Protein AF-A0A1H9YYA3-F1 (afdb_monomer)

pLDDT: mean 75.93, std 16.1, range [37.62, 92.44]

Solvent-accessible surface area (backbone atoms only — not comparable to full-atom values): 6218 Å² total; per-residue (Å²): 132,85,76,80,76,46,72,66,57,53,36,69,77,36,75,56,37,52,65,49,71,47,96,87,62,34,34,38,38,32,56,48,96,63,84,80,50,75,72,46,40,74,70,67,46,70,65,62,50,75,26,76,45,62,68,57,41,50,54,51,54,49,51,44,51,53,48,50,49,60,67,71,39,70,80,77,74,77,77,71,79,79,84,72,84,78,85,80,87,75,93,73,91,76,92,130

Radius of gyration: 25.48 Å; Cα contacts (8 Å, |Δi|>4): 83; chains: 1; bounding box: 90×34×51 Å

Organism: NCBI:txid568860

Sequence (96 aa):
MTIPVILEDLQAAFPGWCIWRSSAGRLWATRNGRRLSRHEVDHGLSQTIDADDVAQLAEQLKGQRTAEEALSSPPQRDDGHMRKGATLVGDTLLDQ

Nearest PDB structures (foldseek):
  8dzj-assembly1_A  TM=4.809E-01  e=2.494E+00  Sulfoacidibacillus thermotolerans
  8j3r-assembly1_A  TM=4.656E-01  e=3.481E+00  Sulfoacidibacillus thermotolerans
  8j1j-assembly1_B  TM=4.638E-01  e=6.345E+00  Sulfoacidibacillus thermotolerans
  7skt-assembly1_A  TM=3.841E-01  e=6.783E+00  Henipavirus nipahense
  7skt-assembly1_B  TM=3.510E-01  e=7.251E+00  Henipavirus nipahense

Foldseek 3Di:
DPDPQDQVNVCVVCVQWDWDADPVQKIKIAGHPDDDDPVLVVLVADRMDIDNDSVRVSVVVVVNVVSVVVVVDDPPPCPPDPPDDDPPPDDDDDDD

Structure (mmCIF, N/CA/C/O backbone):
data_AF-A0A1H9YYA3-F1
#
_entry.id   AF-A0A1H9YYA3-F1
#
loop_
_atom_site.group_PDB
_atom_site.id
_atom_site.type_symbol
_atom_site.label_atom_id
_atom_site.label_alt_id
_atom_site.label_comp_id
_atom_site.label_asym_id
_atom_site.label_entity_id
_atom_site.label_seq_id
_atom_site.pdbx_PDB_ins_code
_atom_site.Cartn_x
_atom_site.Cartn_y
_atom_site.Cartn_z
_atom_site.occupancy
_atom_site.B_iso_or_equiv
_atom_site.auth_seq_id
_atom_site.auth_comp_id
_atom_site.auth_asym_id
_atom_site.auth_atom_id
_atom_site.pdbx_PDB_model_num
ATOM 1 N N . MET A 1 1 ? 8.903 -10.909 22.441 1.00 37.62 1 MET A N 1
ATOM 2 C CA . MET A 1 1 ? 7.745 -9.997 22.515 1.00 37.62 1 MET A CA 1
ATOM 3 C C . MET A 1 1 ? 7.489 -9.489 21.109 1.00 37.62 1 MET A C 1
ATOM 5 O O . MET A 1 1 ? 8.355 -8.812 20.575 1.00 37.62 1 MET A O 1
ATOM 9 N N . THR A 1 2 ? 6.387 -9.895 20.476 1.00 51.31 2 THR A N 1
ATOM 10 C CA . THR A 1 2 ? 5.991 -9.353 19.168 1.00 51.31 2 THR A CA 1
ATOM 11 C C . THR A 1 2 ? 5.484 -7.942 19.398 1.00 51.31 2 THR A C 1
ATOM 13 O O . THR A 1 2 ? 4.455 -7.752 20.040 1.00 51.31 2 THR A O 1
ATOM 16 N N . ILE A 1 3 ? 6.249 -6.958 18.938 1.00 57.56 3 ILE A N 1
ATOM 17 C CA . ILE A 1 3 ? 5.799 -5.571 18.862 1.00 57.56 3 ILE A CA 1
ATOM 18 C C . ILE A 1 3 ? 4.559 -5.585 17.957 1.00 57.56 3 ILE A C 1
ATOM 20 O O . ILE A 1 3 ? 4.659 -6.116 16.846 1.00 57.56 3 ILE A O 1
ATOM 24 N N . PRO A 1 4 ? 3.384 -5.113 18.408 1.00 58.69 4 PRO A N 1
ATOM 25 C CA . PRO A 1 4 ? 2.220 -5.075 17.541 1.00 58.69 4 PRO A CA 1
ATOM 26 C C . PRO A 1 4 ? 2.523 -4.100 16.406 1.00 58.69 4 PRO A C 1
ATOM 28 O O . PRO A 1 4 ? 2.668 -2.902 16.636 1.00 58.69 4 PRO A O 1
ATOM 31 N N . VAL A 1 5 ? 2.655 -4.619 15.187 1.00 67.00 5 VAL A N 1
ATOM 32 C CA . VAL A 1 5 ? 2.751 -3.769 14.003 1.00 67.00 5 VAL A CA 1
ATOM 33 C C . VAL A 1 5 ? 1.382 -3.124 13.832 1.00 67.00 5 VAL A C 1
ATOM 35 O O . VAL A 1 5 ? 0.400 -3.797 13.513 1.00 67.00 5 VAL A O 1
ATOM 38 N N . ILE A 1 6 ? 1.311 -1.831 14.123 1.00 80.31 6 ILE A N 1
ATOM 39 C CA . ILE A 1 6 ? 0.103 -1.022 13.984 1.00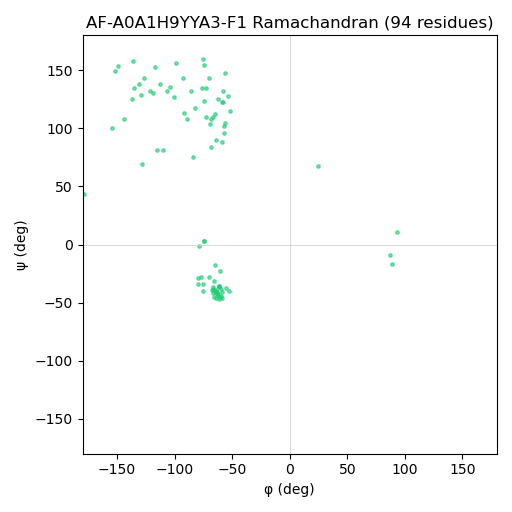 80.31 6 ILE A CA 1
ATOM 40 C C . ILE A 1 6 ? 0.151 -0.240 12.673 1.00 80.31 6 ILE A C 1
ATOM 42 O O . ILE A 1 6 ? 1.218 0.017 12.117 1.00 80.31 6 ILE A O 1
ATOM 46 N N . LEU A 1 7 ? -1.023 0.142 12.172 1.00 82.00 7 LEU A N 1
ATOM 47 C CA . LEU A 1 7 ? -1.171 0.822 10.882 1.00 82.00 7 LEU A CA 1
ATOM 48 C C . LEU A 1 7 ? -0.322 2.098 10.778 1.00 82.00 7 LEU A C 1
ATOM 50 O O . LEU A 1 7 ? 0.245 2.390 9.730 1.00 82.00 7 LEU A O 1
ATOM 54 N N . GLU A 1 8 ? -0.230 2.825 11.888 1.00 83.50 8 GLU A N 1
ATOM 55 C CA . GLU A 1 8 ? 0.512 4.078 12.022 1.00 83.50 8 GLU A CA 1
ATOM 56 C C . GLU A 1 8 ? 2.019 3.879 11.815 1.00 83.50 8 GLU A C 1
ATOM 58 O O . GLU A 1 8 ? 2.657 4.689 11.146 1.00 83.50 8 GLU A O 1
ATOM 63 N N . ASP A 1 9 ? 2.574 2.773 12.320 1.00 86.75 9 ASP A N 1
ATOM 64 C CA . ASP A 1 9 ? 3.986 2.420 12.145 1.00 86.75 9 ASP A CA 1
ATOM 65 C C . ASP A 1 9 ? 4.286 2.106 10.674 1.00 86.75 9 ASP A C 1
ATOM 67 O O . ASP A 1 9 ? 5.255 2.602 10.101 1.00 86.75 9 ASP A O 1
ATOM 71 N N . LEU A 1 10 ? 3.373 1.383 10.014 1.00 85.69 10 LEU A N 1
ATOM 72 C CA . LEU A 1 10 ? 3.448 1.135 8.576 1.00 85.69 10 LEU A CA 1
ATOM 73 C C . LEU A 1 10 ? 3.405 2.436 7.771 1.00 85.69 10 LEU A C 1
ATOM 75 O O . LEU A 1 10 ? 4.188 2.627 6.844 1.00 85.69 10 LEU A O 1
ATOM 79 N N . GLN A 1 11 ? 2.500 3.345 8.119 1.00 86.31 11 GLN A N 1
ATOM 80 C CA . GLN A 1 11 ? 2.370 4.618 7.421 1.00 86.31 11 GLN A CA 1
ATOM 81 C C . GLN A 1 11 ? 3.604 5.509 7.626 1.00 86.31 11 GLN A C 1
ATOM 83 O O . GLN A 1 11 ? 4.044 6.170 6.684 1.00 86.31 11 GLN A O 1
ATOM 88 N N . ALA A 1 12 ? 4.206 5.481 8.818 1.00 85.69 12 ALA A N 1
ATOM 89 C CA . ALA A 1 12 ? 5.464 6.164 9.105 1.00 85.69 12 ALA A CA 1
ATOM 90 C C . ALA A 1 12 ? 6.654 5.543 8.350 1.00 85.69 12 ALA A C 1
ATOM 92 O O . ALA A 1 12 ? 7.504 6.269 7.835 1.00 85.69 12 ALA A O 1
ATOM 93 N N . ALA A 1 13 ? 6.702 4.213 8.236 1.00 87.81 13 ALA A N 1
ATOM 94 C CA . ALA A 1 13 ? 7.739 3.496 7.496 1.00 87.81 13 ALA A CA 1
ATOM 95 C C . ALA A 1 13 ? 7.632 3.690 5.971 1.00 87.81 13 ALA A C 1
ATOM 97 O O . ALA A 1 13 ? 8.642 3.629 5.262 1.00 87.81 13 ALA A O 1
ATOM 98 N N . PHE A 1 14 ? 6.421 3.939 5.463 1.00 86.81 14 PHE A N 1
ATOM 99 C CA . PHE A 1 14 ? 6.122 4.065 4.039 1.00 86.81 14 PHE A CA 1
ATOM 100 C C . PHE A 1 14 ? 5.356 5.365 3.724 1.00 86.81 14 PHE A C 1
ATOM 102 O O . PHE A 1 14 ? 4.205 5.311 3.290 1.00 86.81 14 PHE A O 1
ATOM 109 N N . PRO A 1 15 ? 5.991 6.549 3.832 1.00 85.31 15 PRO A N 1
ATOM 110 C CA . PRO A 1 15 ? 5.319 7.838 3.619 1.00 85.31 15 PRO A CA 1
ATOM 111 C C . PRO A 1 15 ? 4.814 8.054 2.178 1.00 85.31 15 PRO A C 1
ATOM 113 O O . PRO A 1 15 ? 3.964 8.908 1.939 1.00 85.31 15 PRO A O 1
ATOM 116 N N . GLY A 1 16 ? 5.311 7.277 1.207 1.00 86.31 16 GLY A N 1
ATOM 117 C CA . GLY A 1 16 ? 4.816 7.263 -0.178 1.00 86.31 16 GLY A CA 1
ATOM 118 C C . GLY A 1 16 ? 3.524 6.460 -0.383 1.00 86.31 16 GLY A C 1
ATOM 119 O O . GLY A 1 16 ? 3.011 6.388 -1.500 1.00 86.31 16 GLY A O 1
ATOM 120 N N . TRP A 1 17 ? 2.992 5.840 0.671 1.00 90.50 17 TRP A N 1
ATOM 121 C CA . TRP A 1 17 ? 1.779 5.035 0.628 1.00 90.50 17 TRP A CA 1
ATOM 122 C C . TRP A 1 17 ? 0.705 5.628 1.539 1.00 90.50 17 TRP A C 1
ATOM 124 O O . TRP A 1 17 ? 0.928 5.926 2.708 1.00 90.50 17 TRP A O 1
ATOM 134 N N . CYS A 1 18 ? -0.496 5.782 0.994 1.00 90.12 18 CYS A N 1
ATOM 135 C CA . CYS A 1 18 ? -1.689 6.108 1.755 1.00 90.12 18 CYS A CA 1
ATOM 136 C C . CYS A 1 18 ? -2.338 4.804 2.213 1.00 90.12 18 CYS A C 1
ATOM 138 O O . CYS A 1 18 ? -2.886 4.058 1.398 1.00 90.12 18 CYS A O 1
ATOM 140 N N . ILE A 1 19 ? -2.239 4.530 3.510 1.00 90.44 19 ILE A N 1
ATOM 141 C CA . ILE A 1 19 ? -2.730 3.306 4.131 1.00 90.44 19 ILE A CA 1
ATOM 142 C C . ILE A 1 19 ? -3.989 3.627 4.934 1.00 90.44 19 ILE A C 1
ATOM 144 O O . ILE A 1 19 ? -4.012 4.583 5.704 1.00 90.44 19 ILE A O 1
ATOM 148 N N . TRP A 1 20 ? -5.041 2.836 4.758 1.00 87.81 20 TRP A N 1
ATOM 149 C CA . TRP A 1 20 ? -6.310 3.026 5.448 1.00 87.81 20 TRP A CA 1
ATOM 150 C C . TRP A 1 20 ? -7.019 1.691 5.680 1.00 87.81 20 TRP A C 1
ATOM 152 O O . TRP A 1 20 ? -6.824 0.715 4.957 1.00 87.81 20 TRP A O 1
ATOM 162 N N . ARG A 1 21 ? -7.857 1.642 6.718 1.00 86.75 21 ARG A N 1
ATOM 163 C CA . ARG A 1 21 ? -8.705 0.486 7.017 1.00 86.75 21 ARG A CA 1
ATOM 164 C C . ARG A 1 21 ? -10.121 0.750 6.527 1.00 86.75 21 ARG A C 1
ATOM 166 O O . ARG A 1 21 ? -10.723 1.761 6.874 1.00 86.75 21 ARG A O 1
ATOM 173 N N . SER A 1 22 ? -10.655 -0.172 5.739 1.00 84.19 22 SER A N 1
ATOM 174 C CA . SER A 1 22 ? -12.051 -0.163 5.323 1.00 84.19 22 SER A CA 1
ATOM 175 C C . SER A 1 22 ? -12.966 -0.582 6.475 1.00 84.19 22 SER A C 1
ATOM 177 O O . SER A 1 22 ? -12.573 -1.339 7.364 1.00 84.19 22 SER A O 1
ATOM 179 N N . SER A 1 23 ? -14.223 -0.143 6.431 1.00 81.38 23 SER A N 1
ATOM 180 C CA . SER A 1 23 ? -15.260 -0.516 7.403 1.00 81.38 23 SER A CA 1
ATOM 181 C C . SER A 1 23 ? -15.539 -2.023 7.440 1.00 81.38 23 SER A C 1
ATOM 183 O O . SER A 1 23 ? -15.973 -2.537 8.466 1.00 81.38 23 SER A O 1
ATOM 185 N N . ALA A 1 24 ? -15.219 -2.748 6.364 1.00 82.06 24 ALA A N 1
ATOM 186 C CA . ALA A 1 24 ? -15.264 -4.211 6.301 1.00 82.06 24 ALA A CA 1
ATOM 187 C C . ALA A 1 24 ? -14.107 -4.907 7.053 1.00 82.06 24 ALA A C 1
ATOM 189 O O . ALA A 1 24 ? -13.975 -6.125 6.992 1.00 82.06 24 ALA A O 1
ATOM 190 N N . GLY A 1 25 ? -13.229 -4.153 7.718 1.00 81.88 25 GLY A N 1
ATOM 191 C CA . GLY A 1 25 ? -12.093 -4.680 8.470 1.00 81.88 25 GLY A CA 1
ATOM 192 C C . GLY A 1 25 ? -10.815 -4.862 7.651 1.00 81.88 25 GLY A C 1
ATOM 193 O O . GLY A 1 25 ? -9.752 -4.903 8.263 1.00 81.88 25 GLY A O 1
ATOM 194 N N . ARG A 1 26 ? -10.908 -4.877 6.314 1.00 88.12 26 ARG A N 1
ATOM 195 C CA . ARG A 1 26 ? -9.768 -4.991 5.389 1.00 88.12 26 ARG A CA 1
ATOM 196 C C . ARG A 1 26 ? -8.901 -3.742 5.367 1.00 88.12 26 ARG A C 1
ATOM 198 O O . ARG A 1 26 ? -9.412 -2.622 5.400 1.00 88.12 26 ARG A O 1
ATOM 205 N N . LEU A 1 27 ? -7.602 -3.940 5.239 1.00 90.88 27 LEU A N 1
ATOM 206 C CA . LEU A 1 27 ? -6.617 -2.893 5.045 1.00 90.88 27 LEU A CA 1
ATOM 207 C C . LEU A 1 27 ? -6.355 -2.669 3.564 1.00 90.88 27 LEU A C 1
ATOM 209 O O . LEU A 1 27 ? -6.317 -3.601 2.768 1.00 90.88 27 LEU A O 1
ATOM 213 N N . TRP A 1 28 ? -6.146 -1.412 3.222 1.00 90.75 28 TRP A N 1
ATOM 214 C CA . TRP A 1 28 ? -5.848 -0.960 1.880 1.00 90.75 28 TRP A CA 1
ATOM 215 C C . TRP A 1 28 ? -4.639 -0.044 1.941 1.00 90.75 28 TRP A C 1
ATOM 217 O O . TRP A 1 28 ? -4.544 0.815 2.817 1.00 90.75 28 TRP A O 1
ATOM 227 N N . ALA A 1 29 ? -3.727 -0.195 0.990 1.00 92.12 29 ALA A N 1
ATOM 228 C CA . ALA A 1 29 ? -2.651 0.752 0.771 1.00 92.12 29 ALA A CA 1
ATOM 229 C C . ALA A 1 29 ? -2.617 1.152 -0.698 1.00 92.12 29 ALA A C 1
ATOM 231 O O . ALA A 1 29 ? -2.614 0.317 -1.599 1.00 92.12 29 ALA A O 1
ATOM 232 N N . THR A 1 30 ? -2.609 2.454 -0.945 1.00 90.50 30 THR A N 1
ATOM 233 C CA . THR A 1 30 ? -2.525 3.024 -2.290 1.00 90.50 30 THR A CA 1
ATOM 234 C C . THR A 1 30 ? -1.299 3.912 -2.381 1.00 90.50 30 THR A C 1
ATOM 236 O O . THR A 1 30 ? -1.082 4.751 -1.509 1.00 90.50 30 THR A O 1
ATOM 239 N N . ARG A 1 31 ? -0.492 3.753 -3.433 1.00 88.69 31 ARG A N 1
ATOM 240 C CA . ARG A 1 31 ? 0.663 4.627 -3.677 1.00 88.69 31 ARG A CA 1
ATOM 241 C C . ARG A 1 31 ? 0.180 6.055 -3.896 1.00 88.69 31 ARG A C 1
ATOM 243 O O . ARG A 1 31 ? -0.637 6.303 -4.781 1.00 88.69 31 ARG A O 1
ATOM 250 N N . ASN A 1 32 ? 0.703 6.991 -3.113 1.00 81.25 32 ASN A N 1
ATOM 251 C CA . ASN A 1 32 ? 0.444 8.411 -3.289 1.00 81.25 32 ASN A CA 1
ATOM 252 C C . ASN A 1 32 ? 1.669 9.076 -3.932 1.00 81.25 32 ASN A C 1
ATOM 254 O O . ASN A 1 32 ? 2.806 8.800 -3.564 1.00 81.25 32 ASN A O 1
ATOM 258 N N . GLY A 1 33 ? 1.445 9.941 -4.919 1.00 70.88 33 GLY A N 1
ATOM 259 C CA . GLY A 1 33 ? 2.505 10.742 -5.543 1.00 70.88 33 GLY A CA 1
ATOM 260 C C . GLY A 1 33 ? 3.264 10.102 -6.712 1.00 70.88 33 GLY A C 1
ATOM 261 O O . GLY A 1 33 ? 3.987 10.819 -7.400 1.00 70.88 33 GLY A O 1
ATOM 262 N N . ARG A 1 34 ? 3.081 8.808 -7.017 1.00 75.00 34 ARG A N 1
ATOM 263 C CA . ARG A 1 34 ? 3.723 8.163 -8.180 1.00 75.00 34 ARG A CA 1
ATOM 264 C C . ARG A 1 34 ? 2.764 7.250 -8.937 1.00 75.00 34 ARG A C 1
ATOM 266 O O . ARG A 1 34 ? 2.186 6.333 -8.358 1.00 75.00 34 ARG A O 1
ATOM 273 N N . ARG A 1 35 ? 2.624 7.478 -10.247 1.00 78.25 35 ARG A N 1
ATOM 274 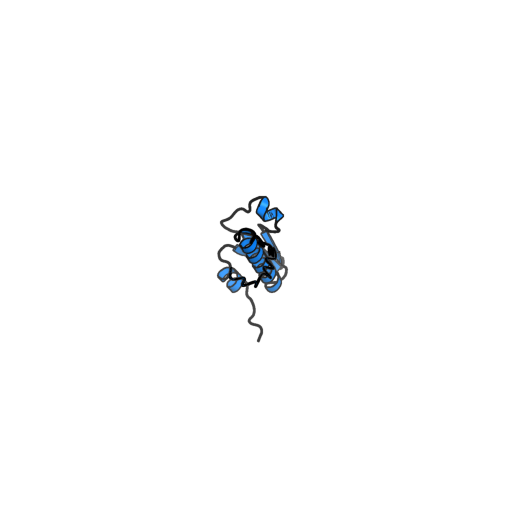C CA . ARG A 1 35 ? 1.993 6.511 -11.156 1.00 78.25 35 ARG A CA 1
ATOM 275 C C . ARG A 1 35 ? 3.041 5.509 -11.617 1.00 78.25 35 ARG A C 1
ATOM 277 O O . ARG A 1 35 ? 4.126 5.906 -12.030 1.00 78.25 35 ARG A O 1
ATOM 284 N N . LEU A 1 36 ? 2.686 4.233 -11.550 1.00 81.06 36 LEU A N 1
ATOM 285 C CA . LEU A 1 36 ? 3.499 3.161 -12.103 1.00 81.06 36 LEU A CA 1
ATOM 286 C C . LEU A 1 36 ? 3.422 3.197 -13.628 1.00 81.06 36 LEU A C 1
ATOM 288 O O . LEU A 1 36 ? 2.341 3.328 -14.208 1.00 81.06 36 LEU A O 1
ATOM 292 N N . SER A 1 37 ? 4.573 3.065 -14.270 1.00 83.19 37 SER A N 1
ATOM 293 C CA . SER A 1 37 ? 4.660 2.851 -15.710 1.00 83.19 37 SER A CA 1
ATOM 294 C C . SER A 1 37 ? 4.284 1.411 -16.050 1.00 83.19 37 SER A C 1
ATOM 296 O O . SER A 1 37 ? 4.387 0.512 -15.217 1.00 83.19 37 SER A O 1
ATOM 298 N N . ARG A 1 38 ? 3.900 1.157 -17.306 1.00 83.31 38 ARG A N 1
ATOM 299 C CA . ARG A 1 38 ? 3.517 -0.190 -17.771 1.00 83.31 38 ARG A CA 1
ATOM 300 C C . ARG A 1 38 ? 4.585 -1.250 -17.466 1.00 83.31 38 ARG A C 1
ATOM 302 O O . ARG A 1 38 ? 4.231 -2.341 -17.046 1.00 83.31 38 ARG A O 1
ATOM 309 N N . HIS A 1 39 ? 5.861 -0.900 -17.634 1.00 82.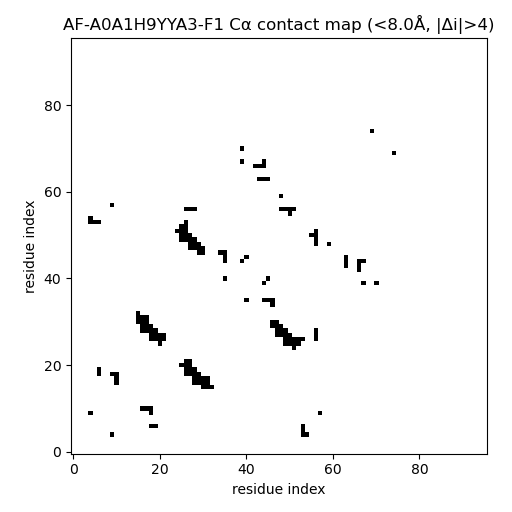38 39 HIS A N 1
ATOM 310 C CA . HIS A 1 39 ? 7.009 -1.766 -17.339 1.00 82.38 39 HIS A CA 1
ATOM 311 C C . HIS A 1 39 ? 7.095 -2.162 -15.858 1.00 82.38 39 HIS A C 1
ATOM 313 O O . HIS A 1 39 ? 7.476 -3.272 -15.519 1.00 82.38 39 HIS A O 1
ATOM 319 N N . GLU A 1 40 ? 6.725 -1.255 -14.960 1.00 85.56 40 GLU A N 1
ATOM 320 C CA . GLU A 1 40 ? 6.778 -1.500 -13.519 1.00 85.56 40 GLU A CA 1
ATOM 321 C C . GLU A 1 40 ? 5.634 -2.413 -13.081 1.00 85.56 40 GLU A C 1
ATOM 323 O O . GLU A 1 40 ? 5.831 -3.328 -12.290 1.00 85.56 40 GLU A O 1
ATOM 328 N N . VAL A 1 41 ? 4.446 -2.201 -13.652 1.00 85.56 41 VAL A N 1
ATOM 329 C CA . VAL A 1 41 ? 3.293 -3.079 -13.422 1.00 85.56 41 VAL A CA 1
ATOM 330 C C . VAL A 1 41 ? 3.561 -4.493 -13.938 1.00 85.56 41 VAL A C 1
ATOM 332 O O . VAL A 1 41 ? 3.229 -5.458 -13.258 1.00 85.56 41 VAL A O 1
ATOM 335 N N . ASP A 1 42 ? 4.201 -4.624 -15.102 1.00 84.00 42 ASP A N 1
ATOM 336 C CA . ASP A 1 42 ? 4.606 -5.920 -15.667 1.00 84.00 42 ASP A CA 1
ATOM 337 C C . ASP A 1 42 ? 5.601 -6.668 -14.760 1.00 84.00 42 ASP A C 1
ATOM 339 O O . ASP A 1 42 ? 5.492 -7.874 -14.563 1.00 84.00 42 ASP A O 1
ATOM 343 N N . HIS A 1 43 ? 6.489 -5.927 -14.094 1.00 81.44 43 HIS A N 1
ATOM 344 C CA . HIS A 1 43 ? 7.409 -6.447 -13.080 1.00 81.44 43 HIS A CA 1
ATOM 345 C C . HIS A 1 43 ? 6.755 -6.784 -11.725 1.00 81.44 43 HIS A C 1
ATOM 347 O O . HIS A 1 43 ? 7.453 -7.173 -10.787 1.00 81.44 43 HIS A O 1
ATOM 353 N N . GLY A 1 44 ? 5.432 -6.649 -11.604 1.00 83.94 44 GLY A N 1
ATOM 354 C CA . GLY A 1 44 ? 4.679 -7.007 -10.401 1.00 83.94 44 GLY A CA 1
ATOM 355 C C . GLY A 1 44 ? 4.455 -5.858 -9.417 1.00 83.94 44 GLY A C 1
ATOM 356 O O . GLY A 1 44 ? 4.001 -6.097 -8.293 1.00 83.94 44 GLY A O 1
ATOM 357 N N . LEU A 1 45 ? 4.740 -4.605 -9.800 1.00 86.56 45 LEU A N 1
ATOM 358 C CA . LEU A 1 45 ? 4.383 -3.469 -8.956 1.00 86.56 45 LEU A CA 1
ATOM 359 C C . LEU A 1 45 ? 2.886 -3.174 -9.052 1.00 86.56 45 LEU A C 1
ATOM 361 O O . LEU A 1 45 ? 2.314 -3.056 -10.135 1.00 86.56 45 LEU A O 1
ATOM 365 N N . SER A 1 46 ? 2.269 -2.961 -7.895 1.00 88.75 46 SER A N 1
ATOM 366 C CA . SER A 1 46 ? 0.844 -2.656 -7.780 1.00 88.75 46 SER A CA 1
ATOM 367 C C . SER A 1 46 ? 0.638 -1.230 -7.291 1.00 88.75 46 SER A C 1
ATOM 369 O O . SER A 1 46 ? 1.336 -0.745 -6.396 1.00 88.75 46 SER A O 1
ATOM 371 N N . GLN A 1 47 ? -0.337 -0.540 -7.888 1.00 88.50 47 GLN A N 1
ATOM 372 C CA . GLN A 1 47 ? -0.703 0.823 -7.486 1.00 88.50 47 GLN A CA 1
ATOM 373 C C . GLN A 1 47 ? -1.511 0.822 -6.180 1.00 88.50 47 GLN A C 1
ATOM 375 O O . GLN A 1 47 ? -1.401 1.741 -5.367 1.00 88.50 47 GLN A O 1
ATOM 380 N N . THR A 1 48 ? -2.316 -0.220 -5.998 1.00 90.44 48 THR A N 1
ATOM 381 C CA . THR A 1 48 ? -3.176 -0.436 -4.841 1.00 90.44 48 THR A CA 1
ATOM 382 C C . THR A 1 48 ? -3.030 -1.889 -4.419 1.00 90.44 48 THR A C 1
ATOM 384 O O . THR A 1 48 ? -3.042 -2.776 -5.270 1.00 90.44 48 THR A O 1
ATOM 387 N N . ILE A 1 49 ? -2.874 -2.110 -3.120 1.00 91.62 49 ILE A N 1
ATOM 388 C CA . ILE A 1 49 ? -2.818 -3.430 -2.496 1.00 91.62 49 ILE A CA 1
ATOM 389 C C . ILE A 1 49 ? -3.851 -3.480 -1.374 1.00 91.62 49 ILE A C 1
ATOM 391 O O . ILE A 1 49 ? -4.070 -2.485 -0.676 1.00 91.62 49 ILE A O 1
ATOM 395 N N . ASP A 1 50 ? -4.482 -4.632 -1.209 1.00 92.44 50 ASP A N 1
ATOM 396 C CA . ASP A 1 50 ? -5.371 -4.931 -0.096 1.00 92.44 50 ASP A CA 1
ATOM 397 C C . ASP A 1 50 ? -4.811 -6.084 0.738 1.00 92.44 50 ASP A C 1
ATOM 399 O O . ASP A 1 50 ? -4.029 -6.906 0.259 1.00 92.44 50 ASP A O 1
ATOM 403 N N . ALA A 1 51 ? -5.158 -6.101 2.019 1.00 90.62 51 ALA A N 1
ATOM 404 C CA . ALA A 1 51 ? -4.734 -7.119 2.965 1.00 90.62 51 ALA A CA 1
ATOM 405 C C . ALA A 1 51 ? -5.776 -7.275 4.074 1.00 90.62 51 ALA A C 1
ATOM 407 O O . ALA A 1 51 ? -6.423 -6.303 4.467 1.00 90.62 51 ALA A O 1
ATOM 408 N N . ASP A 1 52 ? -5.907 -8.474 4.633 1.00 89.12 52 ASP A N 1
ATOM 409 C CA . ASP A 1 52 ? -6.803 -8.691 5.774 1.00 89.12 52 ASP A CA 1
ATOM 410 C C . ASP A 1 52 ? -6.173 -8.238 7.107 1.00 89.12 52 ASP A C 1
ATOM 412 O O . ASP A 1 52 ? -6.889 -7.761 7.986 1.00 89.12 52 ASP A O 1
ATOM 416 N N . ASP A 1 53 ? -4.837 -8.275 7.226 1.00 87.69 53 ASP A N 1
ATOM 417 C CA . ASP A 1 53 ? -4.095 -7.925 8.447 1.00 87.69 53 ASP A CA 1
ATOM 418 C C . ASP A 1 53 ? -2.863 -7.054 8.173 1.00 87.69 53 ASP A C 1
ATOM 420 O O . ASP A 1 53 ? -2.286 -7.070 7.082 1.00 87.69 53 ASP A O 1
ATOM 424 N N . VAL A 1 54 ? -2.402 -6.330 9.202 1.00 86.94 54 VAL A N 1
ATOM 425 C CA . VAL A 1 54 ? -1.251 -5.413 9.094 1.00 86.94 54 VAL A CA 1
ATOM 426 C C . VAL A 1 54 ? 0.024 -6.159 8.698 1.00 86.94 54 VAL A C 1
ATOM 428 O O . VAL A 1 54 ? 0.807 -5.646 7.904 1.00 86.94 54 VAL A O 1
ATOM 431 N N . ALA A 1 55 ? 0.213 -7.388 9.187 1.00 87.12 55 ALA A N 1
ATOM 432 C CA . ALA A 1 55 ? 1.359 -8.219 8.824 1.00 87.12 55 ALA A CA 1
ATOM 433 C C . ALA A 1 55 ? 1.377 -8.551 7.322 1.00 87.12 55 ALA A C 1
ATOM 435 O O . ALA A 1 55 ? 2.410 -8.412 6.674 1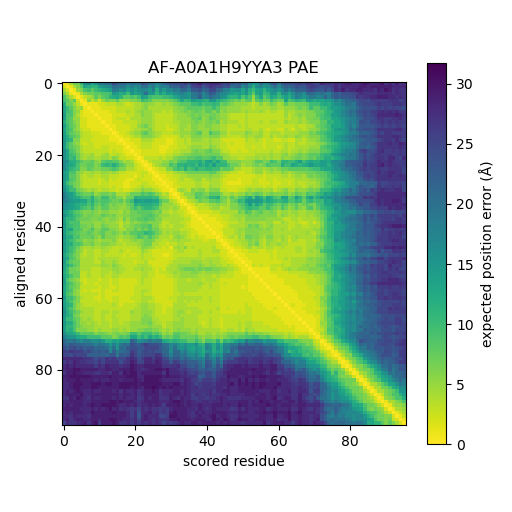.00 87.12 55 ALA A O 1
ATOM 436 N N . GLN A 1 56 ? 0.224 -8.917 6.750 1.00 89.94 56 GLN A N 1
ATOM 437 C CA . GLN A 1 56 ? 0.111 -9.183 5.314 1.00 89.94 56 GLN A CA 1
ATOM 438 C C . GLN A 1 56 ? 0.354 -7.914 4.491 1.00 89.94 56 GLN A C 1
ATOM 440 O O . GLN A 1 56 ? 1.034 -7.954 3.466 1.00 89.94 56 GLN A O 1
ATOM 445 N N . LEU A 1 57 ? -0.157 -6.770 4.956 1.00 90.19 57 LEU A N 1
ATOM 446 C CA . LEU A 1 57 ? 0.091 -5.489 4.303 1.00 90.19 57 LEU A CA 1
ATOM 447 C C . LEU A 1 57 ? 1.582 -5.121 4.320 1.00 90.19 57 LEU A C 1
ATOM 449 O O . LEU A 1 57 ? 2.113 -4.658 3.313 1.00 90.19 57 LEU A O 1
ATOM 453 N N . ALA A 1 58 ? 2.261 -5.358 5.444 1.00 89.56 58 ALA A N 1
ATOM 454 C CA . ALA A 1 58 ? 3.685 -5.085 5.613 1.00 89.56 58 ALA A CA 1
ATOM 455 C C . ALA A 1 58 ? 4.541 -5.901 4.638 1.00 89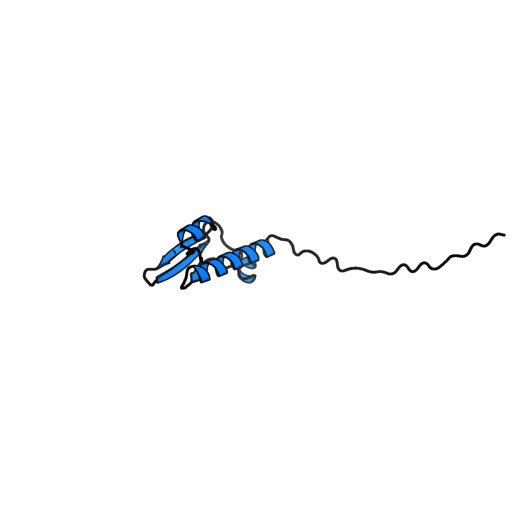.56 58 ALA A C 1
ATOM 457 O O . ALA A 1 58 ? 5.408 -5.343 3.964 1.00 89.56 58 ALA A O 1
ATOM 458 N N . GLU A 1 59 ? 4.264 -7.201 4.522 1.00 90.19 59 GLU A N 1
ATOM 459 C CA . GLU A 1 59 ? 4.969 -8.094 3.599 1.00 90.19 59 GLU A CA 1
ATOM 460 C C . GLU A 1 59 ? 4.770 -7.659 2.141 1.00 90.19 59 GLU A C 1
ATOM 462 O O . GLU A 1 59 ? 5.737 -7.575 1.381 1.00 90.19 59 GLU A O 1
ATOM 467 N N . GLN A 1 60 ? 3.543 -7.283 1.760 1.00 91.56 60 GLN A N 1
ATOM 468 C CA . GLN A 1 60 ? 3.273 -6.767 0.418 1.00 91.56 60 GLN A CA 1
ATOM 469 C C . GLN A 1 60 ? 3.997 -5.443 0.146 1.00 91.56 60 GLN A C 1
ATOM 471 O O . GLN A 1 60 ? 4.646 -5.311 -0.890 1.00 91.56 60 GLN A O 1
ATOM 476 N N . LEU A 1 61 ? 3.955 -4.475 1.069 1.00 89.75 61 LEU A N 1
ATOM 477 C CA . LEU A 1 61 ? 4.681 -3.203 0.932 1.00 89.75 61 LEU A CA 1
ATOM 478 C C . LEU A 1 61 ? 6.194 -3.410 0.816 1.00 89.7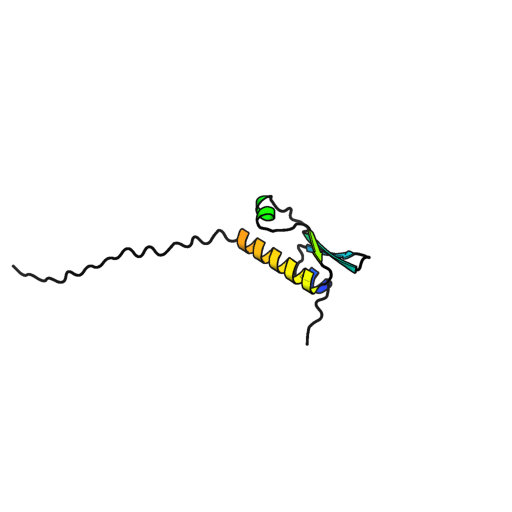5 61 LEU A C 1
ATOM 480 O O . LEU A 1 61 ? 6.866 -2.733 0.034 1.00 89.75 61 LEU A O 1
ATOM 484 N N . LYS A 1 62 ? 6.740 -4.366 1.567 1.00 89.62 62 LYS A N 1
ATOM 485 C CA . LYS A 1 62 ? 8.153 -4.727 1.490 1.00 89.62 62 LYS A CA 1
ATOM 486 C C . LYS A 1 62 ? 8.496 -5.339 0.133 1.00 89.62 62 LYS A C 1
ATOM 488 O O . LYS A 1 62 ? 9.468 -4.908 -0.480 1.00 89.62 62 LYS A O 1
ATOM 493 N N . GLY A 1 63 ? 7.671 -6.259 -0.372 1.00 89.94 63 GLY A N 1
ATOM 494 C CA . GLY A 1 63 ? 7.828 -6.830 -1.713 1.00 89.94 63 GLY A CA 1
ATOM 495 C C . GLY A 1 63 ? 7.782 -5.765 -2.810 1.00 89.94 63 GLY A C 1
ATOM 496 O O . GLY A 1 63 ? 8.619 -5.762 -3.708 1.00 89.94 63 GLY A O 1
ATOM 497 N N . GLN A 1 64 ? 6.874 -4.796 -2.679 1.00 89.00 64 GLN A N 1
ATOM 498 C CA . GLN A 1 64 ? 6.786 -3.639 -3.566 1.00 89.00 64 GLN A CA 1
ATOM 499 C C . GLN A 1 64 ? 8.081 -2.812 -3.573 1.00 89.00 64 GLN A C 1
ATOM 501 O O . GLN A 1 64 ? 8.595 -2.494 -4.643 1.00 89.00 64 GLN A O 1
ATOM 506 N N . ARG A 1 65 ? 8.655 -2.525 -2.398 1.00 87.62 65 ARG A N 1
ATOM 507 C CA . ARG A 1 65 ? 9.933 -1.806 -2.279 1.00 87.62 65 ARG A CA 1
ATOM 508 C C . ARG A 1 65 ? 11.102 -2.591 -2.878 1.00 87.62 65 ARG A C 1
ATOM 510 O O . ARG A 1 65 ? 11.943 -2.005 -3.549 1.00 87.62 65 ARG A O 1
ATOM 517 N N . THR A 1 66 ? 11.156 -3.904 -2.660 1.00 87.88 66 THR A N 1
ATOM 518 C CA . THR A 1 66 ? 12.193 -4.766 -3.248 1.00 87.88 66 THR A CA 1
ATOM 519 C C . THR A 1 66 ? 12.092 -4.806 -4.772 1.00 87.88 66 THR A C 1
ATOM 521 O O . THR A 1 66 ? 13.113 -4.716 -5.448 1.00 87.88 66 THR A O 1
ATOM 524 N N . ALA A 1 67 ? 10.880 -4.884 -5.329 1.00 85.31 67 ALA A N 1
ATOM 525 C CA . ALA A 1 67 ? 10.674 -4.832 -6.774 1.00 85.31 67 ALA A CA 1
ATOM 526 C C . ALA A 1 67 ? 11.064 -3.462 -7.361 1.00 85.31 67 ALA A C 1
ATOM 528 O O . ALA A 1 67 ? 11.696 -3.401 -8.413 1.00 85.31 67 ALA A O 1
ATOM 529 N N . GLU A 1 68 ? 10.755 -2.364 -6.662 1.00 84.81 68 GLU A N 1
ATOM 530 C CA . GLU A 1 68 ? 11.227 -1.020 -7.027 1.00 84.81 68 GLU A CA 1
ATOM 531 C C . GLU A 1 68 ? 12.751 -0.922 -7.034 1.00 84.81 68 GLU A C 1
ATOM 533 O O . GLU A 1 68 ? 13.322 -0.364 -7.965 1.00 84.81 68 GLU A O 1
ATOM 538 N N . GLU A 1 69 ? 13.419 -1.467 -6.020 1.00 84.31 69 GLU A N 1
ATOM 539 C CA . GLU A 1 69 ? 14.879 -1.456 -5.927 1.00 84.31 69 GLU A CA 1
ATOM 540 C C . GLU A 1 69 ? 15.525 -2.316 -7.020 1.00 84.31 69 GLU A C 1
ATOM 542 O O . GLU A 1 69 ? 16.521 -1.905 -7.613 1.00 84.31 69 GLU A O 1
ATOM 547 N N . ALA A 1 70 ? 14.921 -3.459 -7.357 1.00 83.56 70 ALA A N 1
ATOM 548 C CA . ALA A 1 70 ? 15.357 -4.311 -8.461 1.00 83.56 70 ALA A CA 1
ATOM 549 C C . ALA A 1 70 ? 15.186 -3.643 -9.837 1.00 83.56 70 ALA A C 1
ATOM 551 O O . ALA A 1 70 ? 15.978 -3.901 -10.736 1.00 83.56 70 ALA A O 1
ATOM 552 N N . LEU A 1 71 ? 14.177 -2.781 -10.000 1.00 77.88 71 LEU A N 1
ATOM 553 C CA . LEU A 1 71 ? 13.982 -1.963 -11.202 1.00 77.88 71 LEU A CA 1
ATOM 554 C C . LEU A 1 71 ? 14.888 -0.729 -11.235 1.00 77.88 71 LEU A C 1
ATOM 556 O O . LEU A 1 71 ? 15.295 -0.282 -12.306 1.00 77.88 71 LEU A O 1
ATOM 560 N N . SER A 1 72 ? 15.160 -0.149 -10.065 1.00 72.38 72 SER A N 1
ATOM 561 C CA . SER A 1 72 ? 16.021 1.021 -9.916 1.00 72.38 72 SER A CA 1
ATOM 562 C C . SER A 1 72 ? 17.502 0.657 -10.018 1.00 72.38 72 SER A C 1
ATOM 564 O O . SER A 1 72 ? 18.300 1.502 -10.424 1.00 72.38 72 SER A O 1
ATOM 566 N N . SER A 1 73 ? 17.883 -0.571 -9.660 1.00 65.19 73 SER A N 1
ATOM 567 C CA . SER A 1 73 ? 19.179 -1.123 -10.033 1.00 65.19 73 SER A CA 1
ATOM 568 C C . SER A 1 73 ? 19.140 -1.498 -11.512 1.00 65.19 73 SER A C 1
ATOM 570 O O . SER A 1 73 ? 18.301 -2.307 -11.908 1.00 65.19 73 SER A O 1
ATOM 572 N N . PRO A 1 74 ? 20.041 -0.968 -12.358 1.00 57.03 74 PRO A N 1
ATOM 573 C CA . PRO A 1 74 ? 20.226 -1.553 -13.678 1.00 57.03 74 PRO A CA 1
ATOM 574 C C . PRO A 1 74 ? 20.568 -3.039 -13.495 1.00 57.03 74 PRO A C 1
ATOM 576 O O . PRO A 1 74 ? 21.216 -3.371 -12.496 1.00 57.03 74 PRO A O 1
ATOM 579 N N . PRO A 1 75 ? 20.165 -3.937 -14.419 1.00 53.16 75 PRO A N 1
ATOM 580 C CA . PRO A 1 75 ? 20.554 -5.335 -14.329 1.00 53.16 75 PRO A CA 1
ATOM 581 C C . PRO A 1 75 ? 22.066 -5.358 -14.163 1.00 53.16 75 PRO A C 1
ATOM 583 O O . PRO A 1 75 ? 22.791 -4.867 -15.036 1.00 53.16 75 PRO A O 1
ATOM 586 N N . GLN A 1 76 ? 22.527 -5.841 -13.006 1.00 53.31 76 GLN A N 1
ATOM 587 C CA . GLN A 1 76 ? 23.932 -6.106 -12.781 1.00 53.31 76 GLN A CA 1
ATOM 588 C C . GLN A 1 76 ? 24.296 -7.069 -13.894 1.00 53.31 76 GLN A C 1
ATOM 590 O O . GLN A 1 76 ? 23.858 -8.218 -13.886 1.00 53.31 76 GLN A O 1
ATOM 595 N N . ARG A 1 77 ? 24.961 -6.545 -14.930 1.00 55.50 77 ARG A N 1
ATOM 596 C CA . ARG A 1 77 ? 25.531 -7.365 -15.981 1.00 55.50 77 ARG A CA 1
ATOM 597 C C . ARG A 1 77 ? 26.431 -8.311 -15.218 1.00 55.50 77 ARG A C 1
ATOM 599 O O . ARG A 1 77 ? 27.455 -7.886 -14.688 1.00 55.50 77 ARG A O 1
ATOM 606 N N . ASP A 1 78 ? 25.972 -9.544 -15.075 1.00 52.09 78 ASP A N 1
ATOM 607 C CA . ASP A 1 78 ? 26.825 -10.670 -14.780 1.00 52.09 78 ASP A CA 1
ATOM 608 C C . ASP A 1 78 ? 27.806 -10.678 -15.953 1.00 52.09 78 ASP A C 1
ATOM 610 O O . ASP A 1 78 ? 27.512 -11.177 -17.040 1.00 52.09 78 ASP A O 1
ATOM 614 N N . ASP A 1 79 ? 28.902 -9.926 -15.803 1.00 54.56 79 ASP A N 1
ATOM 615 C CA . ASP A 1 79 ? 30.053 -10.006 -16.681 1.00 54.56 79 ASP A CA 1
ATOM 616 C C . ASP A 1 79 ? 30.630 -11.378 -16.381 1.00 54.56 79 ASP A C 1
ATOM 618 O O . ASP A 1 79 ? 31.442 -11.582 -15.475 1.00 54.56 79 ASP A O 1
ATOM 622 N N . GLY A 1 80 ? 30.027 -12.350 -17.061 1.00 50.53 80 GLY A N 1
ATOM 623 C CA . GLY A 1 80 ? 30.362 -13.743 -16.991 1.00 50.53 80 GLY A CA 1
ATOM 624 C C . GLY A 1 80 ? 31.823 -13.870 -17.351 1.00 50.53 80 GLY A C 1
ATOM 625 O O . GLY A 1 80 ? 32.186 -13.906 -18.521 1.00 50.53 80 GLY A O 1
ATOM 626 N N . HIS A 1 81 ? 32.651 -13.918 -16.316 1.00 53.84 81 HIS A N 1
ATOM 627 C CA . HIS A 1 81 ? 33.747 -14.849 -16.158 1.00 53.84 81 HIS A CA 1
ATOM 628 C C . HIS A 1 81 ? 34.286 -15.410 -17.480 1.00 53.84 81 HIS A C 1
ATOM 630 O O . HIS A 1 81 ? 34.179 -16.603 -17.771 1.00 53.84 81 HIS A O 1
ATOM 636 N N . MET A 1 82 ? 34.915 -14.555 -18.286 1.00 46.12 82 MET A N 1
ATOM 637 C CA . MET A 1 82 ? 35.637 -15.006 -19.461 1.00 46.12 82 MET A CA 1
ATOM 638 C C .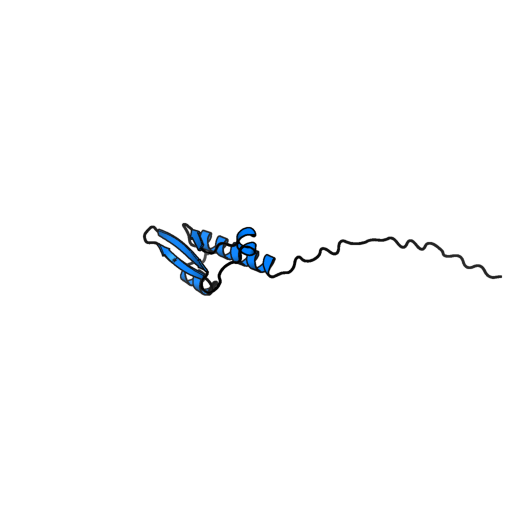 MET A 1 82 ? 37.035 -15.442 -19.021 1.00 46.12 82 MET A C 1
ATOM 640 O O . MET A 1 82 ? 38.030 -14.756 -19.243 1.00 46.12 82 MET A O 1
ATOM 644 N N . ARG A 1 83 ? 37.124 -16.619 -18.387 1.00 56.19 83 ARG A N 1
ATOM 645 C CA . ARG A 1 83 ? 38.384 -17.369 -18.300 1.00 56.19 83 ARG A CA 1
ATOM 646 C C . ARG A 1 83 ? 38.788 -17.776 -19.716 1.00 56.19 83 ARG A C 1
ATOM 648 O O . ARG A 1 83 ? 38.417 -18.845 -20.190 1.00 56.19 83 ARG A O 1
ATOM 655 N N . LYS A 1 84 ? 39.552 -16.929 -20.405 1.00 56.78 84 LYS A N 1
ATOM 656 C CA . LYS A 1 84 ? 40.394 -17.383 -21.514 1.00 56.78 84 LYS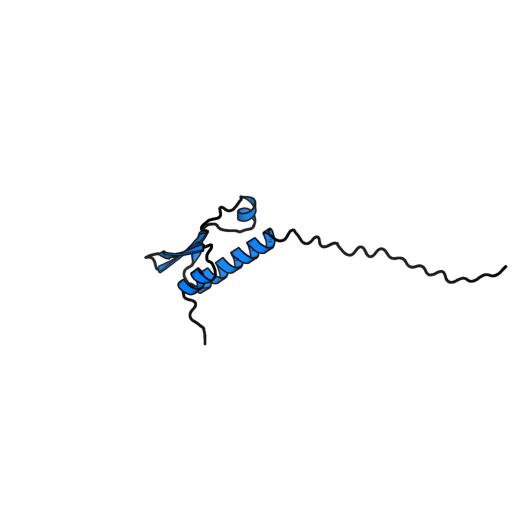 A CA 1
ATOM 657 C C . LYS A 1 84 ? 41.758 -17.712 -20.927 1.00 56.78 84 LYS A C 1
ATOM 659 O O . LYS A 1 84 ? 42.434 -16.833 -20.401 1.00 56.78 84 LYS A O 1
ATOM 664 N N . GLY A 1 85 ? 42.109 -18.993 -20.955 1.00 52.47 85 GLY A N 1
ATOM 665 C CA . GLY A 1 85 ? 43.405 -19.477 -20.512 1.00 52.47 85 GLY A CA 1
ATOM 666 C C . GLY A 1 85 ? 44.543 -18.810 -21.279 1.00 52.47 85 GLY A C 1
ATOM 667 O O . GLY A 1 85 ? 44.538 -18.772 -22.505 1.00 52.47 85 GLY A O 1
ATOM 668 N N . ALA A 1 86 ? 45.533 -18.332 -20.537 1.00 49.62 86 ALA A N 1
ATOM 669 C CA . ALA A 1 86 ? 46.886 -18.154 -21.032 1.00 49.62 86 ALA A CA 1
ATOM 670 C C . ALA A 1 86 ? 47.772 -19.120 -20.240 1.00 49.62 86 ALA A C 1
ATOM 672 O O . ALA A 1 86 ? 48.385 -18.766 -19.237 1.00 49.62 86 ALA A O 1
ATOM 673 N N . THR A 1 87 ? 47.782 -20.382 -20.668 1.00 52.12 87 THR A N 1
ATOM 674 C CA . THR A 1 87 ? 48.915 -21.266 -20.403 1.00 52.12 87 THR A CA 1
ATOM 675 C C . THR A 1 87 ? 50.061 -20.737 -21.252 1.00 52.12 87 THR A C 1
ATOM 677 O O . THR A 1 87 ? 50.063 -20.935 -22.463 1.00 52.12 87 THR A O 1
ATOM 680 N N . LEU A 1 88 ? 51.021 -20.055 -20.633 1.00 53.66 88 LEU A N 1
ATOM 681 C CA . LEU A 1 88 ? 52.339 -19.866 -21.226 1.00 53.66 88 LEU A CA 1
ATOM 682 C C . LEU A 1 88 ? 53.322 -20.699 -20.406 1.00 53.66 88 LEU A C 1
ATOM 684 O O . LEU A 1 88 ? 53.956 -20.225 -19.470 1.00 53.66 88 LEU A O 1
ATOM 688 N N . VAL A 1 89 ? 53.356 -21.993 -20.726 1.00 54.94 89 VAL A N 1
ATOM 689 C CA . VAL A 1 89 ? 54.509 -22.847 -20.438 1.00 54.94 89 VAL A CA 1
ATOM 690 C C . VAL A 1 89 ? 55.492 -22.582 -21.570 1.00 54.94 89 VAL A C 1
ATOM 692 O O . VAL A 1 89 ? 55.164 -22.813 -22.731 1.00 54.94 89 VAL A O 1
ATOM 695 N N . GLY A 1 90 ? 56.662 -22.054 -21.237 1.00 47.31 90 GLY A N 1
ATOM 696 C CA . GLY A 1 90 ? 57.682 -21.718 -22.223 1.00 47.31 90 GLY A CA 1
ATOM 697 C C . GLY A 1 90 ? 58.939 -21.151 -21.587 1.00 47.31 90 GLY A C 1
ATOM 698 O O . GLY A 1 90 ? 59.466 -20.154 -22.060 1.00 47.31 90 GLY A O 1
ATOM 699 N N . ASP A 1 91 ? 59.375 -21.765 -20.489 1.00 50.00 91 ASP A N 1
ATOM 700 C CA . ASP A 1 91 ? 60.759 -21.682 -20.036 1.00 50.00 91 ASP A CA 1
ATOM 701 C C . ASP A 1 91 ? 61.626 -22.404 -21.078 1.00 50.00 91 ASP A C 1
ATOM 703 O O . ASP A 1 91 ? 61.498 -23.615 -21.251 1.00 50.00 91 ASP A O 1
ATOM 707 N N . THR A 1 92 ? 62.431 -21.668 -21.846 1.00 49.72 92 THR A N 1
ATOM 708 C CA . THR A 1 92 ? 63.652 -22.197 -22.471 1.00 49.72 92 THR A CA 1
ATOM 709 C C . THR A 1 92 ? 64.623 -21.048 -22.718 1.00 49.72 92 THR A C 1
ATOM 711 O O . THR A 1 92 ? 64.519 -20.289 -23.681 1.00 49.72 92 THR A O 1
ATOM 714 N N . LEU A 1 93 ? 65.581 -20.958 -21.803 1.00 48.09 93 LEU A N 1
ATOM 715 C CA . L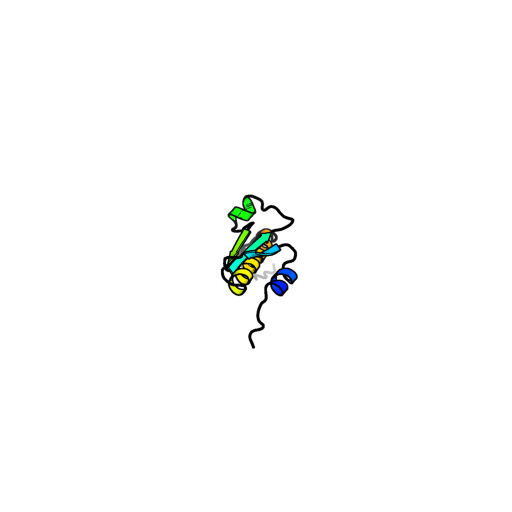EU A 1 93 ? 66.910 -20.405 -22.005 1.00 48.09 93 LEU A CA 1
ATOM 716 C C . LEU A 1 93 ? 67.612 -21.185 -23.130 1.00 48.09 93 LEU A C 1
ATOM 718 O O . LEU A 1 93 ? 67.800 -22.392 -22.994 1.00 48.09 93 LEU A O 1
ATOM 722 N N . LEU A 1 94 ? 68.050 -20.516 -24.198 1.00 44.25 94 LEU A N 1
ATOM 723 C CA . LEU A 1 94 ? 69.176 -21.009 -24.991 1.00 44.25 94 LEU A CA 1
ATOM 724 C C . LEU A 1 94 ? 70.033 -19.845 -25.501 1.00 44.25 94 LEU A C 1
ATOM 726 O O . LEU A 1 94 ? 69.634 -19.066 -26.362 1.00 44.25 94 LEU A O 1
ATOM 730 N N . ASP A 1 95 ? 71.200 -19.772 -24.871 1.00 42.59 95 ASP A N 1
ATOM 731 C CA . ASP A 1 95 ? 72.465 -19.184 -25.301 1.00 42.59 95 ASP A CA 1
ATOM 732 C C . ASP A 1 95 ? 72.899 -19.753 -26.660 1.00 42.59 95 ASP A C 1
ATOM 734 O O . ASP A 1 95 ? 72.934 -20.978 -26.783 1.00 42.59 95 ASP A O 1
ATOM 738 N N . GLN A 1 96 ? 73.198 -18.880 -27.638 1.00 56.19 96 GLN A N 1
ATOM 739 C CA . GLN A 1 96 ? 74.209 -19.050 -28.701 1.00 56.19 96 GLN A CA 1
ATOM 740 C C . GLN A 1 96 ? 74.642 -17.686 -29.252 1.00 56.19 96 GLN A C 1
ATOM 742 O O . GLN A 1 96 ? 73.750 -16.844 -29.511 1.00 56.19 96 GLN A O 1
#

Secondary structure (DSSP, 8-state):
------HHHHHHH-TTEEEEE-TTS-EEEEE-S-PPPHHHHHTT--SEEEESSHHHHHHHHHHHHHHHHHHHS-----------------------

Mean predicted aligned error: 12.45 Å